Protein AF-A0A9D1JMS7-F1 (afdb_monomer_lite)

Structure (mmCIF, N/CA/C/O backbone):
data_AF-A0A9D1JMS7-F1
#
_entry.id   AF-A0A9D1JMS7-F1
#
loop_
_atom_site.group_PDB
_atom_site.id
_atom_site.type_symbol
_atom_site.label_atom_id
_atom_site.label_alt_id
_atom_site.label_comp_id
_atom_site.label_asym_id
_atom_site.label_entity_id
_atom_site.label_seq_id
_atom_site.pdbx_PDB_ins_code
_atom_site.Cartn_x
_atom_site.Cartn_y
_atom_site.Cartn_z
_atom_site.occupancy
_atom_site.B_iso_or_equiv
_atom_site.auth_seq_id
_atom_site.auth_comp_id
_atom_site.auth_asym_id
_atom_site.auth_atom_id
_atom_site.pdbx_PDB_model_num
ATOM 1 N N . MET A 1 1 ? -0.015 9.616 -3.333 1.00 60.50 1 MET A N 1
ATOM 2 C CA . MET A 1 1 ? 0.061 8.407 -4.185 1.00 60.50 1 MET A CA 1
ATOM 3 C C . MET A 1 1 ? -0.578 8.614 -5.554 1.00 60.50 1 MET A C 1
ATOM 5 O O . MET A 1 1 ? 0.119 8.375 -6.527 1.00 60.50 1 MET A O 1
ATOM 9 N N . THR A 1 2 ? -1.821 9.099 -5.667 1.00 68.38 2 THR A N 1
ATOM 10 C CA . THR A 1 2 ? -2.530 9.249 -6.961 1.00 68.38 2 THR A CA 1
ATOM 11 C C . THR A 1 2 ? -1.749 10.044 -8.014 1.00 68.38 2 THR A C 1
ATOM 13 O O . THR A 1 2 ? -1.492 9.517 -9.090 1.00 68.38 2 THR A O 1
ATOM 16 N N . ASN A 1 3 ? -1.246 11.236 -7.670 1.00 74.31 3 ASN A N 1
ATOM 17 C CA . ASN A 1 3 ? -0.473 12.067 -8.607 1.00 74.31 3 ASN A CA 1
ATOM 18 C C . ASN A 1 3 ? 0.806 11.375 -9.119 1.00 74.31 3 ASN A C 1
ATOM 20 O O . ASN A 1 3 ? 1.175 11.535 -10.276 1.00 74.31 3 ASN A O 1
ATOM 24 N N . ASP A 1 4 ? 1.481 10.582 -8.279 1.00 75.81 4 ASP A N 1
ATOM 25 C CA . ASP A 1 4 ? 2.709 9.888 -8.686 1.00 75.81 4 ASP A CA 1
ATOM 26 C C . ASP A 1 4 ? 2.409 8.699 -9.626 1.00 75.81 4 ASP A C 1
ATOM 28 O O . ASP A 1 4 ? 3.198 8.399 -10.524 1.00 75.81 4 ASP A O 1
ATOM 32 N N . ILE A 1 5 ? 1.264 8.025 -9.446 1.00 75.62 5 ILE A N 1
ATOM 33 C CA . ILE A 1 5 ? 0.804 6.938 -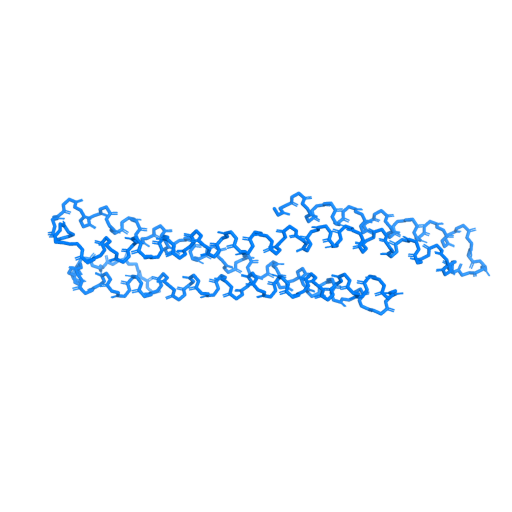10.330 1.00 75.62 5 ILE A CA 1
ATOM 34 C C . ILE A 1 5 ? 0.340 7.503 -11.679 1.00 75.62 5 ILE A C 1
ATOM 36 O O . ILE A 1 5 ? 0.659 6.939 -12.730 1.00 75.62 5 ILE A O 1
ATOM 40 N N . GLU A 1 6 ? -0.363 8.638 -11.670 1.00 80.94 6 GLU A N 1
ATOM 41 C CA . GLU A 1 6 ? -0.727 9.373 -12.886 1.00 80.94 6 GLU A CA 1
ATOM 42 C C . GLU A 1 6 ? 0.520 9.807 -13.668 1.00 80.94 6 GLU A C 1
ATOM 44 O O . GLU A 1 6 ? 0.583 9.606 -14.884 1.00 80.94 6 GLU A O 1
ATOM 49 N N . ASP A 1 7 ? 1.550 10.304 -12.976 1.00 84.81 7 ASP A N 1
ATOM 50 C CA . ASP A 1 7 ? 2.840 10.661 -13.573 1.00 84.81 7 ASP A CA 1
ATOM 51 C C . ASP A 1 7 ? 3.520 9.452 -14.241 1.00 84.81 7 ASP A C 1
ATOM 53 O O . ASP A 1 7 ? 3.981 9.555 -15.383 1.00 84.81 7 ASP A O 1
ATOM 57 N N . ILE A 1 8 ? 3.572 8.289 -13.575 1.00 85.81 8 ILE A N 1
ATOM 58 C CA . ILE A 1 8 ? 4.132 7.060 -14.167 1.00 85.81 8 ILE A CA 1
ATOM 59 C C . ILE A 1 8 ? 3.342 6.655 -15.411 1.00 85.81 8 ILE A C 1
ATOM 61 O O . ILE A 1 8 ? 3.939 6.379 -16.453 1.00 85.81 8 ILE A O 1
ATOM 65 N N . THR A 1 9 ? 2.013 6.639 -15.310 1.00 84.62 9 THR A N 1
ATOM 66 C CA . THR A 1 9 ? 1.119 6.214 -16.394 1.00 84.62 9 THR A CA 1
ATOM 67 C C . THR A 1 9 ? 1.285 7.113 -17.613 1.00 84.62 9 THR A C 1
ATOM 69 O O . THR A 1 9 ? 1.440 6.626 -18.734 1.00 84.62 9 THR A O 1
ATOM 72 N N . LYS A 1 10 ? 1.343 8.430 -17.396 1.00 89.19 10 LYS A N 1
ATOM 73 C CA . LYS A 1 10 ? 1.588 9.415 -18.448 1.00 89.19 10 LYS A CA 1
ATOM 74 C C . LYS A 1 10 ? 2.946 9.203 -19.115 1.00 89.19 10 LYS A C 1
ATOM 76 O O . LYS A 1 10 ? 3.018 9.138 -20.339 1.00 89.19 10 LYS A O 1
ATOM 81 N N . VAL A 1 11 ? 4.012 9.043 -18.328 1.00 89.19 11 VAL A N 1
ATOM 82 C CA . VAL A 1 11 ? 5.366 8.823 -18.863 1.00 89.19 11 VAL A CA 1
ATOM 83 C C . VAL A 1 11 ? 5.448 7.514 -19.653 1.00 89.19 11 VAL A C 1
ATOM 85 O O . VAL A 1 11 ? 6.053 7.490 -20.725 1.00 89.19 11 VAL A O 1
ATOM 88 N N . ALA A 1 12 ? 4.816 6.441 -19.175 1.00 86.56 12 ALA A N 1
ATOM 89 C CA . ALA A 1 12 ? 4.762 5.160 -19.876 1.00 86.56 12 ALA A CA 1
ATOM 90 C C . ALA A 1 12 ? 3.963 5.250 -21.188 1.00 86.56 12 ALA A C 1
ATOM 92 O O . ALA A 1 12 ? 4.395 4.720 -22.218 1.00 86.56 12 ALA A O 1
ATOM 93 N N . TYR A 1 13 ? 2.835 5.963 -21.181 1.00 88.62 13 TYR A N 1
ATOM 94 C CA . TYR A 1 13 ? 2.030 6.211 -22.375 1.00 88.62 13 TYR A CA 1
ATOM 95 C C . TYR A 1 13 ? 2.808 7.012 -23.428 1.00 88.62 13 TYR A C 1
ATOM 97 O O . TYR A 1 13 ? 2.885 6.604 -24.590 1.00 88.62 13 TYR A O 1
ATOM 105 N N . ASP A 1 14 ? 3.452 8.107 -23.018 1.00 90.94 14 ASP A N 1
ATOM 106 C CA . ASP A 1 14 ? 4.250 8.951 -23.909 1.00 90.94 14 ASP A CA 1
ATOM 107 C C . ASP A 1 14 ? 5.442 8.184 -24.497 1.00 90.94 14 ASP A C 1
ATOM 109 O O . ASP A 1 14 ? 5.693 8.261 -25.703 1.00 90.94 14 ASP A O 1
ATOM 113 N N . ALA A 1 15 ? 6.140 7.390 -23.678 1.00 88.12 15 ALA A N 1
ATOM 114 C CA . ALA A 1 15 ? 7.223 6.516 -24.122 1.00 88.12 15 ALA A CA 1
ATOM 115 C C . ALA A 1 15 ? 6.740 5.490 -25.160 1.00 88.12 15 ALA A C 1
ATOM 117 O O . ALA A 1 15 ? 7.357 5.331 -26.216 1.00 88.12 15 ALA A O 1
ATOM 118 N N . THR A 1 16 ? 5.600 4.842 -24.905 1.00 86.81 16 THR A N 1
ATOM 119 C CA . THR A 1 16 ? 4.999 3.854 -25.815 1.00 86.81 16 THR A CA 1
ATOM 120 C C . THR A 1 16 ? 4.629 4.488 -27.153 1.00 86.81 16 THR A C 1
ATOM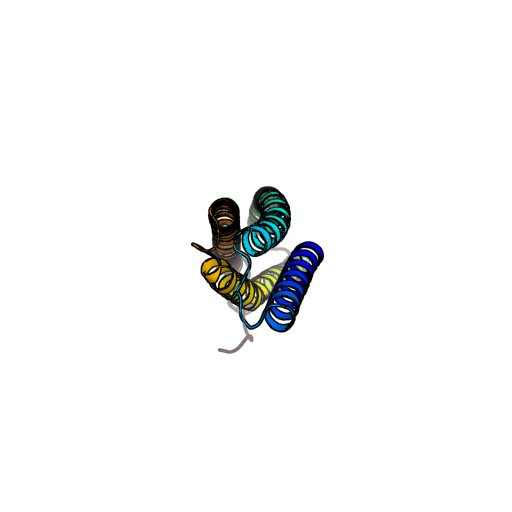 122 O O . THR A 1 16 ? 4.977 3.968 -28.217 1.00 86.81 16 THR A O 1
ATOM 125 N N . LYS A 1 17 ? 3.980 5.656 -27.119 1.00 89.94 17 LYS A N 1
ATOM 126 C CA . LYS A 1 17 ? 3.611 6.416 -28.316 1.00 89.94 17 LYS A CA 1
ATOM 127 C C . LYS A 1 17 ? 4.842 6.813 -29.133 1.00 89.94 17 LYS A C 1
ATOM 129 O O . LYS A 1 17 ? 4.836 6.676 -30.356 1.00 89.94 17 LYS A O 1
ATOM 134 N N . GLN A 1 18 ? 5.906 7.260 -28.470 1.00 87.38 18 GLN A N 1
ATOM 135 C CA . GLN A 1 18 ? 7.165 7.633 -29.115 1.00 87.38 18 GLN A CA 1
ATOM 136 C C . GLN A 1 18 ? 7.847 6.438 -29.800 1.00 87.38 18 GLN A C 1
ATOM 138 O O . GLN A 1 18 ? 8.260 6.558 -30.951 1.00 87.38 18 GLN A O 1
ATOM 143 N N . ILE A 1 19 ? 7.894 5.273 -29.145 1.00 85.81 19 ILE A N 1
ATOM 144 C CA . ILE A 1 19 ? 8.438 4.031 -29.725 1.00 85.81 19 ILE A CA 1
ATOM 145 C C . ILE A 1 19 ? 7.653 3.617 -30.980 1.00 85.81 19 ILE A C 1
ATOM 147 O O . ILE A 1 19 ? 8.240 3.262 -32.004 1.00 85.81 19 ILE A O 1
ATOM 151 N N . GLN A 1 20 ? 6.321 3.696 -30.936 1.00 85.38 20 GLN A N 1
ATOM 152 C CA . GLN A 1 20 ? 5.472 3.376 -32.088 1.00 85.38 20 GLN A CA 1
ATOM 153 C C . GLN A 1 20 ? 5.675 4.349 -33.259 1.00 85.38 20 GLN A C 1
ATOM 155 O O . GLN A 1 20 ? 5.672 3.928 -34.418 1.00 85.38 20 GLN A O 1
ATOM 160 N N . MET A 1 21 ? 5.844 5.643 -32.976 1.00 84.31 21 MET A N 1
ATOM 161 C CA . MET A 1 21 ? 6.125 6.656 -33.998 1.00 84.31 21 MET A CA 1
ATOM 162 C C . MET A 1 21 ? 7.483 6.426 -34.664 1.00 84.31 21 MET A C 1
ATOM 164 O O . MET A 1 21 ? 7.563 6.466 -35.892 1.00 84.31 21 MET A O 1
ATOM 168 N N . GLU A 1 22 ? 8.526 6.129 -33.883 1.00 82.12 22 GLU A N 1
ATOM 169 C CA . GLU A 1 22 ? 9.860 5.843 -34.421 1.00 82.12 22 GLU A CA 1
ATOM 170 C C . GLU A 1 22 ? 9.845 4.610 -35.334 1.00 82.12 22 GLU A C 1
ATOM 172 O O . GLU A 1 22 ? 10.420 4.640 -36.422 1.00 82.12 22 GLU A O 1
ATOM 177 N N . TYR A 1 23 ? 9.116 3.558 -34.947 1.00 77.25 23 TYR A N 1
ATOM 178 C CA . TYR A 1 23 ? 8.953 2.358 -35.768 1.00 77.25 23 TYR A CA 1
ATOM 179 C C . TYR A 1 23 ? 8.277 2.644 -37.112 1.00 77.25 23 TYR A C 1
ATOM 181 O O . TYR A 1 23 ? 8.767 2.216 -38.157 1.00 77.25 23 TYR A O 1
ATOM 189 N N . LYS A 1 24 ? 7.182 3.417 -37.115 1.00 73.62 24 LYS A N 1
ATOM 190 C CA . LYS A 1 24 ? 6.490 3.809 -38.356 1.00 73.62 24 LYS A CA 1
ATOM 191 C C . LYS A 1 24 ? 7.389 4.631 -39.286 1.00 73.62 24 LYS A C 1
ATOM 193 O O . LYS A 1 24 ? 7.295 4.472 -40.499 1.00 73.62 24 LYS A O 1
ATOM 198 N N . GLY A 1 25 ? 8.269 5.468 -38.734 1.00 69.19 25 GLY A N 1
ATOM 199 C CA . GLY A 1 25 ? 9.246 6.247 -39.503 1.00 69.19 25 GLY A CA 1
ATOM 200 C C . GLY A 1 25 ? 10.432 5.435 -40.041 1.00 69.19 25 GLY A C 1
ATOM 201 O O . GLY A 1 25 ? 11.080 5.871 -40.987 1.00 69.19 25 GLY A O 1
ATOM 202 N N . ASN A 1 26 ? 10.705 4.252 -39.476 1.00 67.19 26 ASN A N 1
ATOM 203 C CA . ASN A 1 26 ? 11.871 3.413 -39.779 1.00 67.19 26 ASN A CA 1
ATOM 204 C C . ASN A 1 26 ? 11.494 1.953 -40.097 1.00 67.19 26 ASN A C 1
ATOM 206 O O . ASN A 1 26 ? 12.233 1.029 -39.756 1.00 67.19 26 ASN A O 1
ATOM 210 N N . TYR A 1 27 ? 10.369 1.734 -40.784 1.00 60.25 27 TYR A N 1
ATOM 211 C CA . TYR A 1 27 ? 9.762 0.408 -40.997 1.00 60.25 27 TYR A CA 1
ATOM 212 C C . TYR A 1 27 ? 10.735 -0.664 -41.538 1.00 60.25 27 TYR A C 1
ATOM 214 O O . TYR A 1 27 ? 10.626 -1.837 -41.194 1.00 60.25 27 TYR A O 1
ATOM 222 N N . TYR A 1 28 ? 11.737 -0.260 -42.329 1.00 59.94 28 TYR A N 1
ATOM 223 C CA . TYR A 1 28 ? 12.747 -1.149 -42.921 1.00 59.94 28 TYR A CA 1
ATOM 224 C C . TYR A 1 28 ? 13.987 -1.412 -42.042 1.00 59.94 28 TYR A C 1
ATOM 226 O O . TYR A 1 28 ? 14.789 -2.279 -42.378 1.00 59.94 28 TYR A O 1
ATOM 234 N N . LYS A 1 29 ? 14.180 -0.675 -40.938 1.00 67.50 29 LYS A N 1
ATOM 235 C CA . LYS A 1 29 ? 15.363 -0.771 -40.055 1.00 67.50 29 LYS A CA 1
ATOM 236 C C . LYS A 1 29 ? 15.076 -1.404 -38.687 1.00 67.50 29 LYS A C 1
ATOM 238 O O . LYS A 1 29 ? 16.018 -1.683 -37.951 1.00 67.50 29 LYS A O 1
ATOM 243 N N . GLY A 1 30 ? 13.807 -1.659 -38.360 1.00 69.94 30 GLY A N 1
ATOM 244 C CA . GLY A 1 30 ? 13.405 -2.127 -37.032 1.00 69.94 30 GLY A CA 1
ATOM 245 C C . GLY A 1 30 ? 13.521 -1.032 -35.966 1.00 69.94 30 GLY A C 1
ATOM 246 O O . GLY A 1 30 ? 13.710 0.144 -36.276 1.00 69.94 30 GLY A O 1
ATOM 247 N N . TYR A 1 31 ? 13.373 -1.410 -34.696 1.00 75.81 31 TYR A N 1
ATOM 248 C CA . TYR A 1 31 ? 13.483 -0.465 -33.585 1.00 75.81 31 TYR A CA 1
ATOM 249 C C . TYR A 1 31 ? 14.938 -0.089 -33.297 1.00 75.81 31 TYR A C 1
ATOM 251 O O . TYR A 1 31 ? 15.807 -0.959 -33.268 1.00 75.81 31 TYR A O 1
ATOM 259 N N . ASN A 1 32 ? 15.188 1.187 -32.994 1.00 85.06 32 ASN A N 1
ATOM 260 C CA . ASN A 1 32 ? 16.491 1.657 -32.542 1.00 85.06 32 ASN A CA 1
ATOM 261 C C . ASN A 1 32 ? 16.726 1.254 -31.070 1.00 85.06 32 ASN A C 1
ATOM 263 O O . ASN A 1 32 ? 16.066 1.789 -30.172 1.00 85.06 32 ASN A O 1
ATOM 267 N N . PRO A 1 33 ? 17.689 0.360 -30.770 1.00 84.06 33 PRO A N 1
ATOM 268 C CA . PRO A 1 33 ? 17.914 -0.101 -29.401 1.00 84.06 33 PRO A CA 1
ATOM 269 C C . PRO A 1 33 ? 18.370 1.016 -28.454 1.00 84.06 33 PRO A C 1
ATOM 271 O O . PRO A 1 33 ? 18.116 0.945 -27.253 1.00 84.06 33 PRO A O 1
ATOM 274 N N . VAL A 1 34 ? 19.048 2.047 -28.974 1.00 88.00 34 VAL A N 1
ATOM 275 C CA . VAL A 1 34 ? 19.478 3.205 -28.176 1.00 88.00 34 VAL A CA 1
ATOM 276 C C . VAL A 1 34 ? 18.261 4.007 -27.732 1.00 88.00 34 VAL A C 1
ATOM 278 O O . VAL A 1 34 ? 18.133 4.303 -26.546 1.00 88.00 34 VAL A O 1
ATOM 281 N N . PHE A 1 35 ? 17.325 4.266 -28.646 1.00 88.00 35 PHE A N 1
ATOM 282 C CA . PHE A 1 35 ? 16.099 4.994 -28.333 1.00 88.00 35 PHE A CA 1
ATOM 283 C C .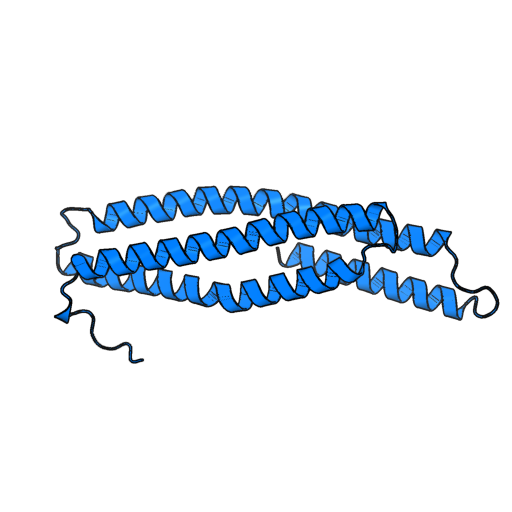 PHE A 1 35 ? 15.212 4.234 -27.342 1.00 88.00 35 PHE A C 1
ATOM 285 O O . PHE A 1 35 ? 14.760 4.812 -26.355 1.00 88.00 35 PHE A O 1
ATOM 292 N N . ILE A 1 36 ? 15.019 2.921 -27.532 1.00 86.44 36 ILE A N 1
ATOM 293 C CA . ILE A 1 36 ? 14.267 2.091 -26.573 1.00 86.44 36 ILE A CA 1
ATOM 294 C C . ILE A 1 36 ? 14.878 2.196 -25.170 1.00 86.44 36 ILE A C 1
ATOM 296 O O . ILE A 1 36 ? 14.149 2.373 -24.193 1.00 86.44 36 ILE A O 1
ATOM 300 N N . ARG A 1 37 ? 16.212 2.139 -25.052 1.00 90.06 37 ARG A N 1
ATOM 301 C CA . ARG A 1 37 ? 16.897 2.296 -23.759 1.00 90.06 37 ARG A CA 1
ATOM 302 C C . ARG A 1 37 ? 16.658 3.669 -23.138 1.00 90.06 37 ARG A C 1
ATOM 304 O O . ARG A 1 37 ? 16.489 3.756 -21.926 1.00 90.06 37 ARG A O 1
ATOM 311 N N . GLU A 1 38 ? 16.643 4.738 -23.929 1.00 92.19 38 GLU A N 1
ATOM 312 C CA . GLU A 1 38 ? 16.337 6.082 -23.426 1.00 92.19 38 GLU A CA 1
ATOM 313 C C . GLU A 1 38 ? 14.910 6.178 -22.882 1.00 92.19 38 GLU A C 1
ATOM 315 O O . GLU A 1 38 ? 14.698 6.738 -21.806 1.00 92.19 38 GLU A O 1
ATOM 320 N N . GLN A 1 39 ? 13.936 5.584 -23.574 1.00 92.44 39 GLN A N 1
ATOM 321 C CA . GLN A 1 39 ? 12.552 5.540 -23.099 1.00 92.44 39 GLN A CA 1
ATOM 322 C C . GLN A 1 39 ? 12.412 4.698 -21.825 1.00 92.44 39 GLN A C 1
ATOM 324 O O . GLN A 1 39 ? 11.787 5.142 -20.860 1.00 92.44 39 GLN A O 1
ATOM 329 N N . ALA A 1 40 ? 13.074 3.539 -21.763 1.00 92.56 40 ALA A N 1
ATOM 330 C CA . ALA A 1 40 ? 13.106 2.707 -20.562 1.00 92.56 40 ALA A CA 1
ATOM 331 C C . ALA A 1 40 ? 13.686 3.462 -19.350 1.00 92.56 40 ALA A C 1
ATOM 333 O O . ALA A 1 40 ? 13.130 3.394 -18.254 1.00 92.56 40 ALA A O 1
ATOM 334 N N . LYS A 1 41 ? 14.747 4.258 -19.546 1.00 93.88 41 LYS A N 1
ATOM 335 C CA . LYS A 1 41 ? 15.341 5.098 -18.490 1.00 93.88 41 LYS A CA 1
ATOM 336 C C . LYS A 1 41 ? 14.401 6.194 -17.981 1.00 93.88 41 LYS A C 1
ATOM 338 O O . LYS A 1 41 ? 14.418 6.487 -16.784 1.00 93.88 41 LYS A O 1
ATOM 343 N N . LYS A 1 42 ? 13.571 6.791 -18.845 1.00 93.62 42 LYS A N 1
ATOM 344 C CA . LYS A 1 42 ? 12.554 7.772 -18.415 1.00 93.62 42 LYS A CA 1
ATOM 345 C C . LYS A 1 42 ? 11.531 7.118 -17.489 1.00 93.62 42 LYS A C 1
ATOM 347 O O . LYS A 1 42 ? 11.290 7.629 -16.399 1.00 93.62 42 LYS A O 1
ATOM 352 N N . ILE A 1 43 ? 11.012 5.953 -17.879 1.00 93.69 43 ILE A N 1
ATOM 353 C CA . ILE A 1 43 ? 10.070 5.181 -17.055 1.00 93.69 43 ILE A CA 1
ATOM 354 C C . ILE A 1 43 ? 10.726 4.788 -15.725 1.00 93.69 43 ILE A C 1
ATOM 356 O O . ILE A 1 43 ? 10.142 4.992 -14.662 1.00 93.69 43 ILE A O 1
ATOM 360 N N . ALA A 1 44 ? 11.971 4.300 -15.765 1.00 95.00 44 ALA A N 1
ATOM 361 C CA . ALA A 1 44 ? 12.731 3.934 -14.570 1.00 95.00 44 ALA A CA 1
ATOM 362 C C . ALA A 1 44 ? 12.894 5.112 -13.596 1.00 95.00 44 ALA A C 1
ATOM 364 O O . ALA A 1 44 ? 12.797 4.937 -12.384 1.00 95.00 44 ALA A O 1
ATOM 365 N N . THR A 1 45 ? 13.110 6.321 -14.118 1.00 94.62 45 THR A N 1
ATOM 366 C CA . THR A 1 45 ? 13.245 7.541 -13.309 1.00 94.62 45 THR A CA 1
ATOM 367 C C . THR A 1 45 ? 11.949 7.860 -12.563 1.00 94.62 45 THR A C 1
ATOM 369 O O . THR A 1 45 ? 11.983 8.072 -11.349 1.00 94.62 45 THR A O 1
ATOM 372 N N . SER A 1 46 ? 10.803 7.824 -13.252 1.00 93.06 46 SER A N 1
ATOM 373 C CA . SER A 1 46 ? 9.494 8.033 -12.619 1.00 93.06 46 SER A CA 1
ATOM 374 C C . SER A 1 46 ? 9.169 6.946 -11.591 1.00 93.06 46 SER A C 1
ATOM 376 O O . SER A 1 46 ? 8.748 7.264 -10.480 1.00 93.06 46 SER A O 1
ATOM 378 N N . LEU A 1 47 ? 9.442 5.675 -11.911 1.00 94.81 47 LEU A N 1
ATOM 379 C CA . LEU A 1 47 ? 9.254 4.558 -10.979 1.00 94.81 47 LEU A CA 1
ATOM 380 C C . LEU A 1 47 ? 10.119 4.696 -9.724 1.00 94.81 47 LEU A C 1
ATOM 382 O O . LEU A 1 47 ? 9.633 4.444 -8.625 1.00 94.81 47 LEU A O 1
ATOM 386 N N . ASN A 1 48 ? 11.377 5.122 -9.850 1.00 94.88 48 ASN A N 1
ATOM 387 C CA . ASN A 1 48 ? 12.258 5.332 -8.699 1.00 94.88 48 ASN A CA 1
ATOM 388 C C . ASN A 1 48 ? 11.775 6.475 -7.798 1.00 94.88 48 ASN A C 1
ATOM 390 O O . ASN A 1 48 ? 11.821 6.347 -6.571 1.00 94.88 48 ASN A O 1
ATOM 394 N N . LYS A 1 49 ? 11.285 7.574 -8.388 1.00 93.75 49 LYS A N 1
ATOM 395 C CA . LYS A 1 49 ? 10.687 8.682 -7.631 1.00 93.75 49 LYS A CA 1
ATOM 396 C C . LYS A 1 49 ? 9.481 8.191 -6.830 1.00 93.75 49 LYS A C 1
ATOM 398 O O . LYS A 1 49 ? 9.449 8.362 -5.614 1.00 93.75 49 LYS A O 1
ATOM 403 N N . PHE A 1 50 ? 8.548 7.508 -7.492 1.00 93.56 50 PHE A N 1
ATOM 404 C CA . PHE A 1 50 ? 7.388 6.909 -6.833 1.00 93.56 50 PHE A CA 1
ATOM 405 C C . PHE A 1 50 ? 7.790 5.925 -5.731 1.00 93.56 50 PHE A C 1
ATOM 407 O O . PHE A 1 50 ? 7.305 6.032 -4.613 1.00 93.56 50 PHE A O 1
ATOM 414 N N . SER A 1 51 ? 8.728 5.018 -6.012 1.00 94.50 51 SER A N 1
ATOM 415 C CA . SER A 1 51 ? 9.217 4.021 -5.049 1.00 94.50 51 SER A CA 1
ATOM 416 C C . SER A 1 51 ? 9.786 4.672 -3.789 1.00 94.50 51 SER A C 1
ATOM 418 O O . SER A 1 51 ? 9.546 4.207 -2.678 1.00 94.50 51 SER A O 1
ATOM 420 N N . THR A 1 52 ? 10.524 5.773 -3.953 1.00 94.38 52 THR A N 1
ATOM 421 C CA . THR A 1 52 ? 11.096 6.534 -2.835 1.00 94.38 52 THR A CA 1
ATOM 422 C C . THR A 1 52 ? 10.001 7.173 -1.983 1.00 94.38 52 THR A C 1
ATOM 424 O O . THR A 1 52 ? 10.056 7.095 -0.755 1.00 94.38 52 THR A O 1
ATOM 427 N N . ASN A 1 53 ? 8.987 7.760 -2.624 1.00 92.62 53 ASN A N 1
ATOM 428 C CA . ASN A 1 53 ? 7.833 8.325 -1.929 1.00 92.62 53 ASN A CA 1
ATOM 429 C C . ASN A 1 53 ? 7.036 7.239 -1.197 1.00 92.62 53 ASN A C 1
ATOM 431 O O . ASN A 1 53 ? 6.717 7.405 -0.025 1.00 92.62 53 ASN A O 1
ATOM 435 N N . LEU A 1 54 ? 6.767 6.111 -1.858 1.00 94.19 54 LEU A N 1
ATOM 436 C CA . LEU A 1 54 ? 6.023 4.992 -1.287 1.00 94.19 54 LEU A CA 1
ATOM 437 C C . LEU A 1 54 ? 6.716 4.434 -0.043 1.00 94.19 54 LEU A C 1
ATOM 439 O O . LEU A 1 54 ? 6.072 4.269 0.985 1.00 94.19 54 LEU A O 1
ATOM 443 N N . LYS A 1 55 ? 8.038 4.236 -0.096 1.00 95.44 55 LYS A N 1
ATOM 444 C CA . LYS A 1 55 ? 8.828 3.839 1.077 1.00 95.44 55 LYS A CA 1
ATOM 445 C C . LYS A 1 55 ? 8.615 4.787 2.258 1.00 95.44 55 LYS A C 1
ATOM 447 O O . LYS A 1 55 ? 8.419 4.340 3.385 1.00 95.44 55 LYS A O 1
ATOM 452 N N . LYS A 1 56 ? 8.685 6.097 2.003 1.00 94.38 56 LYS A N 1
ATOM 453 C CA . LYS A 1 56 ? 8.487 7.119 3.034 1.00 94.38 56 LYS A CA 1
ATOM 454 C C . LYS A 1 56 ? 7.074 7.035 3.619 1.00 94.38 56 LYS A C 1
ATOM 456 O O . LYS A 1 56 ? 6.934 6.987 4.835 1.00 94.38 56 LYS A O 1
ATOM 461 N N . TYR A 1 57 ? 6.056 6.954 2.764 1.00 92.06 57 TYR A N 1
ATOM 462 C CA . TYR A 1 57 ? 4.665 6.854 3.201 1.00 92.06 57 TYR A CA 1
ATOM 463 C C . TYR A 1 57 ? 4.384 5.584 3.998 1.00 92.06 57 TYR A C 1
ATOM 465 O O . TYR A 1 57 ? 3.681 5.658 4.998 1.00 92.06 57 TYR A O 1
ATOM 473 N N . ASN A 1 58 ? 4.953 4.440 3.611 1.00 94.12 58 ASN A N 1
ATOM 474 C CA . ASN A 1 58 ? 4.811 3.201 4.376 1.00 94.12 58 ASN A CA 1
ATOM 475 C C . ASN A 1 58 ? 5.308 3.385 5.812 1.00 94.12 58 ASN A C 1
ATOM 477 O O . ASN A 1 58 ? 4.600 3.039 6.750 1.00 94.12 58 ASN A O 1
ATOM 481 N N . HIS A 1 59 ? 6.491 3.979 5.989 1.00 93.62 59 HIS A N 1
ATOM 482 C CA . HIS A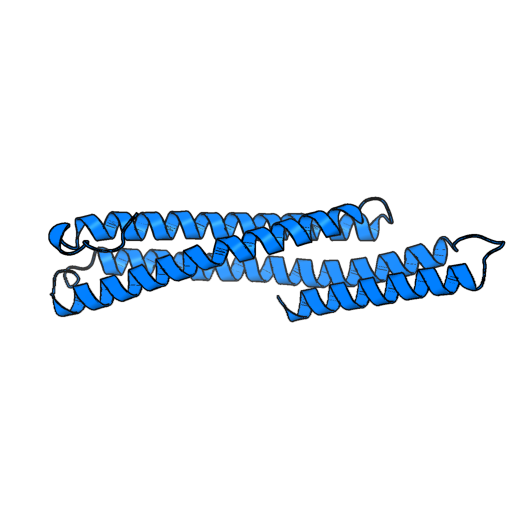 1 59 ? 7.043 4.231 7.318 1.00 93.62 59 HIS A CA 1
ATOM 483 C C . HIS A 1 59 ? 6.165 5.187 8.136 1.00 93.62 59 HIS A C 1
ATOM 485 O O . HIS A 1 59 ? 5.822 4.890 9.275 1.00 93.62 59 HIS A O 1
ATOM 491 N N . GLU A 1 60 ? 5.774 6.322 7.552 1.00 94.56 60 GLU A N 1
ATOM 492 C CA . GLU A 1 60 ? 4.941 7.321 8.234 1.00 94.56 60 GLU A CA 1
ATOM 493 C C . GLU A 1 60 ? 3.575 6.743 8.634 1.00 94.56 60 GLU A C 1
ATOM 495 O O . GLU A 1 60 ? 3.111 6.961 9.752 1.00 94.56 60 GLU A O 1
ATOM 500 N N . ASN A 1 61 ? 2.949 5.963 7.752 1.00 92.94 61 ASN A N 1
ATOM 501 C CA . ASN A 1 61 ? 1.649 5.355 8.019 1.00 92.94 61 ASN A CA 1
ATOM 502 C C . ASN A 1 61 ? 1.722 4.270 9.097 1.00 92.94 61 ASN A C 1
ATOM 504 O O . ASN A 1 61 ? 0.810 4.191 9.917 1.00 92.94 61 ASN A O 1
ATOM 508 N N . ILE A 1 62 ? 2.796 3.472 9.134 1.00 94.00 62 ILE A N 1
ATOM 509 C CA . ILE A 1 62 ? 3.021 2.486 10.201 1.00 94.00 62 ILE A CA 1
ATOM 510 C C . ILE A 1 62 ? 3.109 3.186 11.560 1.00 94.00 62 ILE A C 1
ATOM 512 O O . ILE A 1 62 ? 2.432 2.783 12.504 1.00 94.00 62 ILE A O 1
ATOM 516 N N . ASP A 1 63 ? 3.889 4.263 11.660 1.00 94.25 63 ASP A N 1
ATOM 517 C CA . ASP A 1 63 ? 4.043 5.009 12.912 1.00 94.25 63 ASP A CA 1
ATOM 518 C C . ASP A 1 63 ? 2.715 5.621 13.381 1.00 94.25 63 ASP A C 1
ATOM 520 O O . ASP A 1 63 ? 2.364 5.545 14.564 1.00 94.25 63 ASP A O 1
ATOM 524 N N . ILE A 1 64 ? 1.953 6.200 12.447 1.00 95.69 64 ILE A N 1
ATOM 525 C CA . ILE A 1 64 ? 0.628 6.762 12.724 1.00 95.69 64 ILE A CA 1
ATOM 526 C C . ILE A 1 64 ? -0.331 5.664 13.187 1.00 95.69 64 ILE A C 1
ATOM 528 O O . ILE A 1 64 ? -1.004 5.838 14.205 1.00 95.69 64 ILE A O 1
ATOM 532 N N . TRP A 1 65 ? -0.382 4.530 12.484 1.00 96.62 65 TRP A N 1
ATOM 533 C CA . TRP A 1 65 ? -1.281 3.437 12.836 1.00 96.62 65 TRP A CA 1
ATOM 534 C C . TRP A 1 65 ? -0.951 2.835 14.199 1.00 96.62 65 TRP A C 1
ATOM 536 O O . TRP A 1 65 ? -1.853 2.648 15.006 1.00 96.62 65 TRP A O 1
ATOM 546 N N . ASN A 1 66 ? 0.328 2.622 14.514 1.00 95.94 66 ASN A N 1
ATOM 547 C CA . ASN A 1 66 ? 0.746 2.120 15.827 1.00 95.94 66 ASN A CA 1
ATOM 548 C C . ASN A 1 66 ? 0.240 3.012 16.970 1.00 95.94 66 ASN A C 1
ATOM 550 O O . ASN A 1 66 ? -0.130 2.523 18.040 1.00 95.94 66 ASN A O 1
ATOM 554 N N . LYS A 1 67 ? 0.208 4.333 16.752 1.00 96.75 67 LYS A N 1
ATOM 555 C CA . LYS A 1 67 ? -0.367 5.271 17.716 1.00 96.75 67 LYS A CA 1
ATOM 556 C C . LYS A 1 67 ? -1.888 5.131 17.800 1.00 96.75 67 LYS A C 1
ATOM 558 O O . LYS A 1 67 ? -2.407 5.033 18.907 1.00 96.75 67 LYS A O 1
ATOM 563 N N . ILE A 1 68 ? -2.578 5.087 16.658 1.00 95.56 68 ILE A N 1
ATOM 564 C CA . ILE A 1 68 ? -4.036 4.892 16.598 1.00 95.56 68 ILE A CA 1
ATOM 565 C C . ILE A 1 68 ? -4.434 3.599 17.313 1.00 95.56 68 ILE A C 1
ATOM 567 O O . ILE A 1 68 ? -5.319 3.628 18.163 1.00 95.56 68 ILE A O 1
ATOM 571 N N . GLU A 1 69 ? -3.762 2.486 17.024 1.00 95.50 69 GLU A N 1
ATOM 572 C CA . GLU A 1 69 ? -4.010 1.188 17.650 1.00 95.50 69 GLU A CA 1
ATOM 573 C C . GLU A 1 69 ? -3.843 1.272 19.170 1.00 95.50 69 GLU A C 1
ATOM 575 O O . GLU A 1 69 ? -4.740 0.885 19.922 1.00 95.50 69 GLU A O 1
ATOM 580 N N . LYS A 1 70 ? -2.713 1.814 19.636 1.00 95.62 70 LYS A N 1
ATOM 581 C CA . LYS A 1 70 ? -2.428 1.954 21.067 1.00 95.62 70 LYS A CA 1
ATOM 582 C C . LYS A 1 70 ? -3.477 2.807 21.777 1.00 95.62 70 LYS A C 1
ATOM 584 O O . LYS A 1 70 ? -3.972 2.409 22.832 1.00 95.62 70 LYS A O 1
ATOM 589 N N . ASP A 1 71 ? -3.796 3.969 21.218 1.00 94.62 71 ASP A N 1
ATOM 590 C CA . ASP A 1 71 ? -4.761 4.894 21.808 1.00 94.62 71 ASP A CA 1
ATOM 591 C C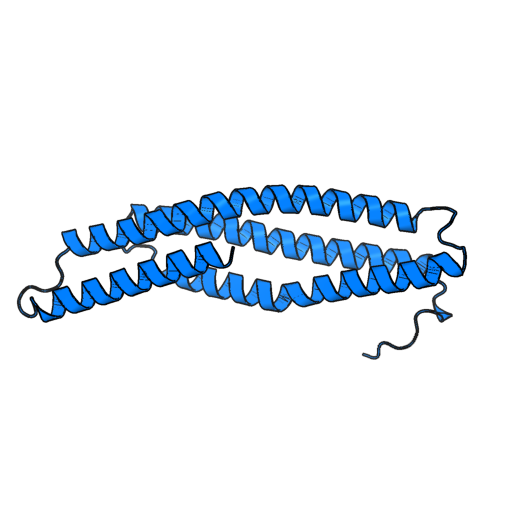 . ASP A 1 71 ? -6.167 4.265 21.809 1.00 94.62 71 ASP A C 1
ATOM 593 O O . ASP A 1 71 ? -6.880 4.362 22.806 1.00 94.62 71 ASP A O 1
ATOM 597 N N . SER A 1 72 ? -6.525 3.513 20.761 1.00 93.94 72 SER A N 1
ATOM 598 C CA . SER A 1 72 ? -7.794 2.773 20.670 1.00 93.94 72 SER A CA 1
ATOM 599 C C . SER A 1 72 ? -7.904 1.671 21.726 1.00 93.94 72 SER A C 1
ATOM 601 O O . SER A 1 72 ? -8.936 1.545 22.383 1.00 93.94 72 SER A O 1
ATOM 603 N N . PHE A 1 73 ? -6.835 0.905 21.970 1.00 92.94 73 PHE A N 1
ATOM 604 C CA . PHE A 1 73 ? -6.815 -0.051 23.081 1.00 92.94 73 PHE A CA 1
ATOM 605 C C . PHE A 1 73 ? -6.931 0.645 24.439 1.00 92.94 73 PHE A C 1
ATOM 607 O O . PHE A 1 73 ? -7.655 0.160 25.307 1.00 92.94 73 PHE A O 1
ATOM 614 N N . GLY A 1 74 ? -6.273 1.795 24.611 1.00 90.94 74 GLY A N 1
ATOM 615 C CA . GLY A 1 74 ? -6.393 2.608 25.820 1.00 90.94 74 GLY A CA 1
ATOM 616 C C . GLY A 1 74 ? -7.815 3.121 26.057 1.00 90.94 74 GLY A C 1
ATOM 617 O O . GLY A 1 74 ? -8.259 3.166 27.204 1.00 90.94 74 GLY A O 1
ATOM 618 N N . LEU A 1 75 ? -8.551 3.454 24.990 1.00 88.75 75 LEU A N 1
ATOM 619 C CA . LEU A 1 75 ? -9.974 3.788 25.074 1.00 88.75 75 LEU A CA 1
ATOM 620 C C . LEU A 1 75 ? -10.798 2.591 25.552 1.00 88.75 75 LEU A C 1
ATOM 622 O O . LEU A 1 75 ? -11.619 2.750 26.446 1.00 88.75 75 LEU A O 1
ATOM 626 N N . LEU A 1 76 ? -10.555 1.387 25.031 1.00 88.00 76 LEU A N 1
ATOM 627 C CA . LEU A 1 76 ? -11.277 0.185 25.466 1.00 88.00 76 LEU A CA 1
ATOM 628 C C . LEU A 1 76 ? -11.005 -0.174 26.936 1.00 88.00 76 LEU A C 1
ATOM 630 O O . LEU A 1 76 ? -11.903 -0.613 27.645 1.00 88.00 76 LEU A O 1
ATOM 634 N N . GLU A 1 77 ? -9.780 0.023 27.415 1.00 85.94 77 GLU A N 1
ATOM 635 C CA . GLU A 1 77 ? -9.369 -0.349 28.778 1.00 85.94 77 GLU A CA 1
ATOM 636 C C . GLU A 1 77 ? -9.708 0.702 29.846 1.00 85.94 77 GLU A C 1
ATOM 638 O O . GLU A 1 77 ? -9.461 0.494 31.038 1.00 85.94 77 GLU A O 1
ATOM 643 N N . ASN A 1 78 ? -10.256 1.849 29.449 1.00 85.88 78 ASN A N 1
ATOM 644 C CA . ASN A 1 78 ? -10.526 2.938 30.372 1.00 85.88 78 ASN A CA 1
ATOM 645 C C . ASN A 1 78 ? -11.743 2.643 31.269 1.00 85.88 78 ASN A C 1
ATOM 647 O O . ASN A 1 78 ? -12.792 2.182 30.831 1.00 85.88 78 ASN A O 1
ATOM 651 N N . LYS A 1 79 ? -11.648 3.013 32.551 1.00 81.00 79 LYS A N 1
ATOM 652 C CA . LYS A 1 79 ? -12.745 2.917 33.529 1.00 81.00 79 LYS A CA 1
ATOM 653 C C . LYS A 1 79 ? -14.003 3.710 33.145 1.00 81.00 79 LYS A C 1
ATOM 655 O O . LYS A 1 79 ? -15.070 3.438 33.684 1.00 81.00 79 LYS A O 1
ATOM 660 N N . PHE A 1 80 ? -13.879 4.708 32.268 1.00 81.75 80 PHE A N 1
ATOM 661 C CA . PHE A 1 80 ? -15.007 5.525 31.804 1.00 81.75 80 PHE A CA 1
ATOM 662 C C . PHE A 1 80 ? -15.783 4.891 30.642 1.00 81.75 80 PHE A C 1
ATOM 664 O O . PHE A 1 80 ? -16.871 5.356 30.318 1.00 81.75 80 PHE A O 1
ATOM 671 N N . THR A 1 81 ? -15.264 3.819 30.044 1.00 77.00 81 THR A N 1
ATOM 672 C CA . THR A 1 81 ? -15.853 3.160 28.868 1.00 77.00 81 THR A CA 1
ATOM 673 C C . THR A 1 81 ? -17.201 2.507 29.159 1.00 77.00 81 THR A C 1
ATOM 675 O O . THR A 1 81 ? -18.023 2.371 28.266 1.00 77.00 81 THR A O 1
ATOM 678 N N . LEU A 1 82 ? -17.463 2.159 30.422 1.00 72.94 82 LEU A N 1
ATOM 679 C CA . LEU A 1 82 ? -18.732 1.579 30.876 1.00 72.94 82 LEU A CA 1
ATOM 680 C C . LEU A 1 82 ? -19.837 2.622 31.131 1.00 72.94 82 LEU A C 1
ATOM 682 O O . LEU A 1 82 ? -20.920 2.258 31.580 1.00 72.94 82 LEU A O 1
ATOM 686 N N . GLN A 1 83 ? -19.572 3.914 30.914 1.00 81.00 83 GLN A N 1
ATOM 687 C CA . GLN A 1 83 ? -20.618 4.938 30.970 1.00 81.00 83 GLN A CA 1
ATOM 688 C C . GLN A 1 83 ? -21.459 4.858 29.692 1.00 81.00 83 GLN A C 1
ATOM 690 O O . GLN A 1 83 ? -20.887 4.890 28.606 1.00 81.00 83 GLN A O 1
ATOM 695 N N . GLU A 1 84 ? -22.789 4.797 29.814 1.00 73.81 84 GLU A N 1
ATOM 696 C CA . GLU A 1 84 ? -23.716 4.629 28.674 1.00 73.81 84 GLU A CA 1
ATOM 697 C C . GLU A 1 84 ? -23.449 5.627 27.531 1.00 73.81 84 GLU A C 1
ATOM 699 O O . GLU A 1 84 ? -23.367 5.233 26.372 1.00 73.81 84 GLU A O 1
ATOM 704 N N . GLU A 1 85 ? -23.205 6.906 27.844 1.00 77.56 85 GLU A N 1
ATOM 705 C CA . GLU A 1 85 ? -22.896 7.944 26.842 1.00 77.56 85 GLU A CA 1
ATOM 706 C C . GLU A 1 85 ? -21.594 7.667 26.061 1.00 77.56 85 GLU A C 1
ATOM 708 O O . GLU A 1 85 ? -21.466 8.018 24.887 1.00 77.56 85 GLU A O 1
ATOM 713 N N . ASN A 1 86 ? -20.619 7.002 26.686 1.00 82.81 86 ASN A N 1
ATOM 714 C CA . ASN A 1 86 ? -19.356 6.648 26.039 1.00 82.81 86 ASN A CA 1
ATOM 715 C C . ASN A 1 86 ? -19.463 5.351 25.227 1.00 82.81 86 ASN A C 1
ATOM 717 O O . ASN A 1 86 ? -18.697 5.182 24.280 1.00 82.81 86 ASN A O 1
ATOM 721 N N . GLN A 1 87 ? -20.392 4.452 25.569 1.00 81.94 87 GLN A N 1
ATOM 722 C CA . GLN A 1 87 ? -20.573 3.182 24.861 1.00 81.94 87 GLN A CA 1
ATOM 723 C C . GLN A 1 87 ? -21.082 3.394 23.434 1.00 81.94 87 GLN A C 1
ATOM 725 O O . GLN A 1 87 ? -20.527 2.808 22.506 1.00 81.94 87 GLN A O 1
ATOM 730 N N . GLU A 1 88 ? -22.057 4.285 23.242 1.00 83.94 88 GLU A N 1
ATOM 731 C CA . GLU A 1 88 ? -22.581 4.599 21.906 1.00 83.94 88 GLU A CA 1
ATOM 732 C C . GLU A 1 88 ? -21.503 5.239 21.017 1.00 83.94 88 GLU A C 1
ATOM 734 O O . GLU A 1 88 ? -21.254 4.797 19.897 1.00 83.94 88 GLU A O 1
ATOM 739 N N . ASN A 1 89 ? -20.775 6.229 21.546 1.00 87.25 89 ASN A N 1
ATOM 740 C CA . ASN A 1 89 ? -19.675 6.870 20.821 1.00 87.25 89 ASN A CA 1
ATOM 741 C C . ASN A 1 89 ? -18.550 5.881 20.473 1.00 87.25 89 ASN A C 1
ATOM 743 O O . ASN A 1 89 ? -17.954 5.964 19.397 1.00 87.25 89 ASN A O 1
ATOM 747 N N . LEU A 1 90 ? -18.261 4.935 21.371 1.00 87.19 90 LEU A N 1
ATOM 748 C CA . LEU A 1 90 ? -17.285 3.881 21.123 1.00 87.19 90 LEU A CA 1
ATOM 749 C C . LEU A 1 90 ? -17.750 2.934 20.010 1.00 87.19 90 LEU A C 1
ATOM 751 O O . LEU A 1 90 ? -16.934 2.565 19.167 1.00 87.19 90 LEU A O 1
ATOM 755 N N . LYS A 1 91 ? -19.039 2.574 19.972 1.00 87.44 91 LYS A N 1
ATOM 756 C CA . LYS A 1 91 ? -19.615 1.742 18.908 1.00 87.44 91 LYS A CA 1
ATOM 757 C C . LYS A 1 91 ? -19.459 2.413 17.543 1.00 87.44 91 LYS A C 1
ATOM 759 O O . LYS A 1 91 ? -18.848 1.831 16.654 1.00 87.44 91 LYS A O 1
ATOM 764 N N . VAL A 1 92 ? -19.862 3.681 17.426 1.00 90.56 92 VAL A N 1
ATOM 765 C CA . VAL A 1 92 ? -19.707 4.477 16.190 1.00 90.56 92 VAL A CA 1
ATOM 766 C C . VAL A 1 92 ? -18.243 4.561 15.739 1.00 90.56 92 VAL A C 1
ATOM 768 O O . VAL A 1 92 ? -17.938 4.456 14.547 1.00 90.56 92 VAL A O 1
ATOM 771 N N . PHE A 1 93 ? -17.313 4.738 16.681 1.00 92.06 93 PHE A N 1
ATOM 772 C CA . PHE A 1 93 ? -15.882 4.748 16.383 1.00 92.06 93 PHE A CA 1
ATOM 773 C C . PHE A 1 93 ? -15.384 3.395 15.849 1.00 92.06 93 PHE A C 1
ATOM 775 O O . PHE A 1 93 ? -14.654 3.359 14.858 1.00 92.06 93 PHE A O 1
ATOM 782 N N . LEU A 1 94 ? -15.781 2.286 16.478 1.00 92.25 94 LEU A N 1
ATOM 783 C CA . LEU A 1 94 ? -15.395 0.934 16.063 1.00 92.25 94 LEU A CA 1
ATOM 784 C C . LEU A 1 94 ? -15.994 0.553 14.705 1.00 92.25 94 LEU A C 1
ATOM 786 O O . LEU A 1 94 ? -15.289 -0.034 13.885 1.00 92.25 94 LEU A O 1
ATOM 790 N N . ASP A 1 95 ? -17.240 0.945 14.440 1.00 92.06 95 ASP A N 1
ATOM 791 C CA . ASP A 1 95 ? -17.881 0.765 13.136 1.00 92.06 95 ASP A CA 1
ATOM 792 C C . ASP A 1 95 ? -17.119 1.540 12.054 1.00 92.06 95 ASP A C 1
ATOM 794 O O . ASP A 1 95 ? -16.782 0.981 11.013 1.00 92.06 95 ASP A O 1
ATOM 798 N N . SER A 1 96 ? -16.703 2.777 12.345 1.00 94.75 96 SER A N 1
ATOM 799 C CA . SER A 1 96 ? -15.871 3.573 11.430 1.00 94.75 96 SER A CA 1
ATOM 800 C C . SER A 1 96 ? -14.508 2.922 11.144 1.00 94.75 96 SER A C 1
ATOM 802 O O . SER A 1 96 ? -14.004 2.998 10.021 1.00 94.75 96 SER A O 1
ATOM 804 N N . LEU A 1 97 ? -13.890 2.269 12.139 1.00 94.06 97 LEU A N 1
ATOM 805 C CA . LEU A 1 97 ? -12.657 1.498 11.936 1.00 94.06 97 LEU A CA 1
ATOM 806 C C . LEU A 1 97 ? -12.900 0.256 11.072 1.00 94.06 97 LEU A C 1
ATOM 808 O O . LEU A 1 97 ? -12.068 -0.069 10.221 1.00 94.06 97 LEU A O 1
ATOM 812 N N . ASN A 1 98 ? -14.027 -0.429 11.269 1.00 93.94 98 ASN A N 1
ATOM 813 C CA . ASN A 1 98 ? -14.402 -1.569 10.443 1.00 93.94 98 ASN A CA 1
ATOM 814 C C . ASN A 1 98 ? -14.679 -1.142 8.996 1.00 93.94 98 ASN A C 1
ATOM 816 O O . ASN A 1 98 ? -14.195 -1.791 8.074 1.00 93.94 98 ASN A O 1
ATOM 820 N N . ASP A 1 99 ? -15.371 -0.026 8.781 1.00 94.06 99 ASP A N 1
ATOM 821 C CA . ASP A 1 99 ? -15.615 0.528 7.448 1.00 94.06 99 ASP A CA 1
ATOM 822 C C . ASP A 1 99 ? -14.309 0.914 6.751 1.00 94.06 99 ASP A C 1
ATOM 824 O O . ASP A 1 99 ? -14.109 0.582 5.580 1.00 94.06 99 ASP A O 1
ATOM 828 N N . LEU A 1 100 ? -13.380 1.553 7.474 1.00 92.62 100 LEU A N 1
ATOM 829 C CA . LEU A 1 100 ? -12.038 1.846 6.967 1.00 92.62 100 LEU A CA 1
ATOM 830 C C . LEU A 1 100 ? -11.326 0.563 6.519 1.00 92.62 100 LEU A C 1
ATOM 832 O O . LEU A 1 100 ? -10.762 0.531 5.425 1.00 92.62 100 LEU A O 1
ATOM 836 N N . LYS A 1 101 ? -11.398 -0.499 7.331 1.00 93.25 101 LYS A N 1
ATOM 837 C CA . LYS A 1 101 ? -10.855 -1.821 7.001 1.00 93.25 101 LYS A CA 1
ATOM 838 C C . LYS A 1 101 ? -11.448 -2.366 5.699 1.00 93.25 101 LYS A C 1
ATOM 840 O O . LYS A 1 101 ? -10.703 -2.829 4.842 1.00 93.25 101 LYS A O 1
ATOM 845 N N . GLN A 1 102 ? -12.765 -2.262 5.503 1.00 92.88 102 GLN A N 1
ATOM 846 C CA . GLN A 1 102 ? -13.419 -2.732 4.273 1.00 92.88 102 GLN A CA 1
ATOM 847 C C . GLN A 1 102 ? -12.915 -2.005 3.014 1.00 92.88 102 GLN A C 1
ATOM 849 O O . GLN A 1 102 ? -12.851 -2.600 1.938 1.00 92.88 102 GLN A O 1
ATOM 854 N N . GLN A 1 103 ? -12.499 -0.738 3.128 1.00 93.00 103 GLN A N 1
ATOM 855 C CA . GLN A 1 103 ? -11.921 0.003 1.999 1.00 93.00 103 GLN A CA 1
ATOM 856 C C . GLN A 1 103 ? -10.541 -0.521 1.573 1.00 93.00 103 GLN A C 1
ATOM 858 O O . GLN A 1 103 ? -10.069 -0.180 0.487 1.00 93.00 103 GLN A O 1
ATOM 863 N N . PHE A 1 104 ? -9.879 -1.360 2.372 1.00 92.75 104 PHE A N 1
ATOM 864 C CA . PHE A 1 104 ? -8.563 -1.890 2.019 1.00 92.75 104 PHE A CA 1
ATOM 865 C C . PHE A 1 104 ? -8.607 -3.015 0.993 1.00 92.75 104 PHE A C 1
ATOM 867 O O . PHE A 1 104 ? -7.632 -3.163 0.257 1.00 92.75 104 PHE A O 1
ATOM 874 N N . TYR A 1 105 ? -9.721 -3.739 0.854 1.00 91.31 105 TYR A N 1
ATOM 875 C CA . TYR A 1 105 ? -9.870 -4.770 -0.177 1.00 91.31 105 TYR A CA 1
ATOM 876 C C . TYR A 1 105 ? -9.713 -4.212 -1.605 1.00 91.31 105 TYR A C 1
ATOM 878 O O . TYR A 1 105 ? -8.776 -4.620 -2.297 1.00 91.31 105 TYR A O 1
ATOM 886 N N . PRO A 1 106 ? -10.514 -3.219 -2.053 1.00 93.31 106 PRO A N 1
ATOM 887 C CA . PRO A 1 106 ? -10.366 -2.667 -3.403 1.00 93.31 106 PRO A CA 1
ATOM 888 C C . PRO A 1 106 ? -9.018 -1.960 -3.616 1.00 93.31 106 PRO A C 1
ATOM 890 O O . PRO A 1 106 ? -8.481 -1.949 -4.730 1.00 93.31 106 PRO A O 1
ATOM 893 N N . VAL A 1 107 ? -8.440 -1.381 -2.557 1.00 92.00 107 VAL A N 1
ATOM 894 C CA . VAL A 1 107 ? -7.099 -0.780 -2.606 1.00 92.00 107 VAL A CA 1
ATOM 895 C C . VAL A 1 107 ? -6.036 -1.856 -2.824 1.00 92.00 107 VAL A C 1
ATOM 897 O O . VAL A 1 107 ? -5.173 -1.690 -3.687 1.00 92.00 107 VAL A O 1
ATOM 900 N N . SER A 1 108 ? -6.110 -2.965 -2.089 1.00 94.38 108 SER A N 1
ATOM 901 C CA . SER A 1 108 ? -5.176 -4.085 -2.205 1.00 94.38 108 SER A CA 1
ATOM 902 C C . SER A 1 108 ? -5.231 -4.709 -3.593 1.00 94.38 108 SER A C 1
ATOM 904 O O . SER A 1 108 ? -4.183 -4.900 -4.210 1.00 94.38 108 SER A O 1
ATOM 906 N N . ASP A 1 109 ? -6.431 -4.928 -4.134 1.00 94.56 109 ASP A N 1
ATOM 907 C CA . ASP A 1 109 ? -6.621 -5.434 -5.496 1.00 94.56 109 ASP A CA 1
ATOM 908 C C . ASP A 1 109 ? -5.983 -4.512 -6.538 1.00 94.56 109 ASP A C 1
ATOM 910 O O . ASP A 1 109 ? -5.221 -4.957 -7.400 1.00 94.56 109 ASP A O 1
ATOM 914 N N . SER A 1 110 ? -6.219 -3.204 -6.414 1.00 92.50 110 SER A N 1
ATOM 915 C CA . SER A 1 110 ? -5.644 -2.200 -7.315 1.00 92.50 110 SER A CA 1
ATOM 916 C C . SER A 1 110 ? -4.112 -2.177 -7.247 1.00 92.50 110 SER A C 1
ATOM 918 O O . SER A 1 110 ? -3.436 -2.095 -8.276 1.00 92.50 110 SER A O 1
ATOM 920 N N . VAL A 1 111 ? -3.541 -2.289 -6.044 1.00 93.94 111 VAL A N 1
ATOM 921 C CA . VAL A 1 111 ? -2.088 -2.328 -5.830 1.00 93.94 111 VAL A CA 1
ATOM 922 C C . VAL A 1 111 ? -1.476 -3.625 -6.364 1.00 93.94 111 VAL A C 1
ATOM 924 O O . VAL A 1 111 ? -0.416 -3.580 -6.992 1.00 93.94 111 VAL A O 1
ATOM 927 N N . MET A 1 112 ? -2.133 -4.771 -6.176 1.00 95.50 112 MET A N 1
ATOM 928 C CA . MET A 1 112 ? -1.695 -6.056 -6.730 1.00 95.50 112 MET A CA 1
ATOM 929 C C . MET A 1 112 ? -1.739 -6.063 -8.262 1.00 95.50 112 MET A C 1
ATOM 931 O O . MET A 1 112 ? -0.792 -6.537 -8.898 1.00 95.50 112 MET A O 1
ATOM 935 N N . ALA A 1 113 ? -2.790 -5.497 -8.860 1.00 93.69 113 ALA A N 1
ATOM 936 C CA . ALA A 1 113 ? -2.900 -5.339 -10.306 1.00 93.69 113 ALA A CA 1
ATOM 937 C C . ALA A 1 113 ? -1.779 -4.440 -10.847 1.00 93.69 113 ALA A C 1
ATOM 939 O O . ALA A 1 113 ? -1.039 -4.844 -11.744 1.00 93.69 113 ALA A O 1
ATOM 940 N N . PHE A 1 114 ? -1.568 -3.266 -10.240 1.00 91.75 114 PHE A N 1
ATOM 941 C CA . PHE A 1 114 ? -0.483 -2.364 -10.630 1.00 91.75 114 PHE A CA 1
ATOM 942 C C . PHE A 1 114 ? 0.896 -3.022 -10.498 1.00 91.75 114 PHE A C 1
ATOM 944 O O . PHE A 1 114 ? 1.712 -2.936 -11.417 1.00 91.75 114 PHE A O 1
ATOM 951 N N . LYS A 1 115 ? 1.146 -3.727 -9.386 1.00 94.75 115 LYS A N 1
ATOM 952 C CA . LYS A 1 115 ? 2.375 -4.500 -9.172 1.00 94.75 115 LYS A CA 1
ATOM 953 C C . LYS A 1 115 ? 2.586 -5.516 -10.297 1.00 94.75 115 LYS A C 1
ATOM 955 O O . LYS A 1 115 ? 3.686 -5.597 -10.832 1.00 94.75 115 LYS A O 1
ATOM 960 N N . THR A 1 116 ? 1.548 -6.261 -10.667 1.00 95.06 116 THR A N 1
ATOM 961 C CA . THR A 1 116 ? 1.615 -7.264 -11.740 1.00 95.06 116 THR A CA 1
ATOM 962 C C . THR A 1 116 ? 1.989 -6.624 -13.078 1.00 95.06 116 THR A C 1
ATOM 964 O O . THR A 1 116 ? 2.889 -7.110 -13.761 1.00 95.06 116 THR A O 1
ATOM 967 N N . GLU A 1 117 ? 1.381 -5.487 -13.417 1.00 92.31 117 GLU A N 1
ATOM 968 C CA . GLU A 1 117 ? 1.674 -4.778 -14.667 1.00 92.31 117 GLU A CA 1
ATOM 969 C C . GLU A 1 117 ? 3.116 -4.268 -14.741 1.00 92.31 117 GLU A C 1
ATOM 971 O O . GLU A 1 117 ? 3.800 -4.465 -15.747 1.00 92.31 117 GLU A O 1
ATOM 976 N N . ILE A 1 118 ? 3.641 -3.662 -13.671 1.00 93.12 118 ILE A N 1
ATOM 977 C CA . ILE A 1 118 ? 5.028 -3.172 -13.688 1.00 93.12 118 ILE A CA 1
ATOM 978 C C . ILE A 1 118 ? 6.051 -4.314 -13.696 1.00 93.12 118 ILE A C 1
ATOM 980 O O . ILE A 1 118 ? 7.168 -4.128 -14.181 1.00 93.12 118 ILE A O 1
ATOM 984 N N . GLU A 1 119 ? 5.699 -5.506 -13.204 1.00 95.06 119 GLU A N 1
ATOM 985 C CA . GLU A 1 119 ? 6.576 -6.678 -13.273 1.00 95.06 119 GLU A CA 1
ATOM 986 C C . GLU A 1 119 ? 6.834 -7.136 -14.712 1.00 95.06 119 GLU A C 1
ATOM 988 O O . GLU A 1 119 ? 7.939 -7.610 -14.993 1.00 95.06 119 GLU A O 1
ATOM 993 N N . ASN A 1 120 ? 5.899 -6.890 -15.635 1.00 92.44 120 ASN A N 1
ATOM 994 C CA . ASN A 1 120 ? 6.064 -7.175 -17.064 1.00 92.44 120 ASN A CA 1
ATOM 995 C C . ASN A 1 120 ? 7.157 -6.317 -17.730 1.00 92.44 120 ASN A C 1
ATOM 997 O O . ASN A 1 120 ? 7.623 -6.641 -18.821 1.00 92.44 120 ASN A O 1
ATOM 1001 N N . LEU A 1 121 ? 7.609 -5.239 -17.080 1.00 90.50 121 LEU A N 1
ATOM 1002 C CA . LEU A 1 121 ? 8.692 -4.382 -17.576 1.00 90.50 121 LEU A CA 1
ATOM 1003 C C . LEU A 1 121 ? 10.094 -4.947 -17.279 1.00 90.50 121 LEU A C 1
ATOM 1005 O O . LEU A 1 121 ? 11.101 -4.427 -17.776 1.00 90.50 121 LEU A O 1
ATOM 1009 N N . LYS A 1 122 ? 10.196 -6.001 -16.457 1.00 92.56 122 LYS A N 1
ATOM 1010 C CA . LYS A 1 122 ? 11.477 -6.648 -16.136 1.00 92.56 122 LYS A CA 1
ATOM 1011 C C . LYS A 1 122 ? 12.118 -7.221 -17.404 1.00 92.56 122 LYS A C 1
ATOM 1013 O O . LYS A 1 122 ? 11.463 -7.838 -18.234 1.00 92.56 122 LYS A O 1
ATOM 1018 N N . GLY A 1 123 ? 13.431 -7.046 -17.535 1.00 89.00 123 GLY A N 1
ATOM 1019 C CA . GLY A 1 123 ? 14.214 -7.573 -18.658 1.00 89.00 123 GLY A CA 1
ATOM 1020 C C . GLY A 1 123 ? 14.279 -6.665 -19.889 1.00 89.00 123 GLY A C 1
ATOM 1021 O O . GLY A 1 123 ? 15.117 -6.908 -20.752 1.00 89.00 123 GLY A O 1
ATOM 1022 N N . MET A 1 124 ? 13.483 -5.590 -19.955 1.00 87.50 124 MET A N 1
ATOM 1023 C CA . MET A 1 124 ? 13.558 -4.622 -21.061 1.00 87.50 124 MET A CA 1
ATOM 1024 C C . MET A 1 124 ? 14.874 -3.832 -21.054 1.00 87.50 124 MET A C 1
ATOM 1026 O O . MET A 1 124 ? 15.517 -3.644 -22.085 1.00 87.50 124 MET A O 1
ATOM 1030 N N . GLU A 1 125 ? 15.286 -3.364 -19.878 1.00 92.25 125 GLU A N 1
ATOM 1031 C CA . GLU A 1 125 ? 16.548 -2.661 -19.651 1.00 92.25 125 GLU A CA 1
ATOM 1032 C C . GLU A 1 125 ? 16.935 -2.804 -18.169 1.00 92.25 125 GLU A C 1
ATOM 1034 O O . GLU A 1 125 ? 16.078 -3.005 -17.301 1.00 92.25 125 GLU A O 1
ATOM 1039 N N . GLN A 1 126 ? 18.235 -2.781 -17.866 1.00 93.19 126 GLN A N 1
ATOM 1040 C CA . GLN A 1 126 ? 18.745 -3.103 -16.531 1.00 93.19 126 GLN A CA 1
ATOM 1041 C C . GLN A 1 126 ? 18.305 -2.092 -15.463 1.00 93.19 126 GLN A C 1
ATOM 1043 O O . GLN A 1 126 ? 17.877 -2.495 -14.380 1.00 93.19 126 GLN A O 1
ATOM 1048 N N . THR A 1 127 ? 18.377 -0.795 -15.762 1.00 94.25 127 THR A N 1
ATOM 1049 C CA . THR A 1 127 ? 17.963 0.284 -14.852 1.00 94.25 127 THR A CA 1
ATOM 1050 C C . THR A 1 127 ? 16.467 0.204 -14.558 1.00 94.25 127 THR A C 1
ATOM 1052 O O . THR A 1 127 ? 16.065 0.261 -13.396 1.00 94.25 127 THR A O 1
ATOM 1055 N N . LEU A 1 128 ? 15.644 -0.008 -15.589 1.00 95.12 128 LEU A N 1
ATOM 1056 C CA . LEU A 1 128 ? 14.204 -0.220 -15.438 1.00 95.12 128 LEU A CA 1
ATOM 1057 C C . LEU A 1 128 ? 13.901 -1.464 -14.602 1.00 95.12 128 LEU A C 1
ATOM 1059 O O . LEU A 1 128 ? 13.097 -1.405 -13.677 1.00 95.12 128 LEU A O 1
ATOM 1063 N N . THR A 1 129 ? 14.606 -2.568 -14.853 1.00 96.56 129 THR A N 1
ATOM 1064 C CA . THR A 1 129 ? 14.457 -3.800 -14.065 1.00 96.56 129 THR A CA 1
ATOM 1065 C C . THR A 1 129 ? 14.759 -3.563 -12.586 1.00 96.56 129 T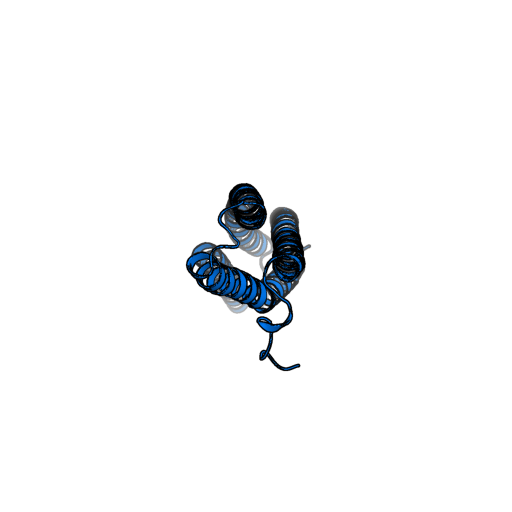HR A C 1
ATOM 1067 O O . THR A 1 129 ? 14.057 -4.087 -11.720 1.00 96.56 129 THR A O 1
ATOM 1070 N N . GLN A 1 130 ? 15.782 -2.766 -12.275 1.00 96.44 130 GLN A N 1
ATOM 1071 C CA . GLN A 1 130 ? 16.108 -2.416 -10.897 1.00 96.44 130 GLN A CA 1
ATOM 1072 C C . GLN A 1 130 ? 15.035 -1.516 -10.262 1.00 96.44 130 GLN A C 1
ATOM 1074 O O . GLN A 1 130 ? 14.644 -1.763 -9.121 1.00 96.44 130 GLN A O 1
ATOM 1079 N N . ALA A 1 131 ? 14.525 -0.526 -10.999 1.00 96.56 131 ALA A N 1
ATOM 1080 C CA . ALA A 1 131 ? 13.452 0.352 -10.532 1.00 96.56 131 ALA A CA 1
ATOM 1081 C C . ALA A 1 131 ? 12.167 -0.432 -10.218 1.00 96.56 131 ALA A C 1
ATOM 1083 O O . ALA A 1 131 ? 11.566 -0.241 -9.163 1.00 96.56 131 ALA A O 1
ATOM 1084 N N . VAL A 1 132 ? 11.794 -1.380 -11.086 1.00 97.12 132 VAL A N 1
ATOM 1085 C CA . VAL A 1 132 ? 10.656 -2.283 -10.859 1.00 97.12 132 VAL A CA 1
ATOM 1086 C C . VAL A 1 132 ? 10.854 -3.102 -9.587 1.00 97.12 132 VAL A C 1
ATOM 1088 O O . VAL A 1 132 ? 9.935 -3.192 -8.782 1.00 97.12 132 VAL A O 1
ATOM 1091 N N . LYS A 1 133 ? 12.046 -3.677 -9.364 1.00 97.19 133 LYS A N 1
ATOM 1092 C CA . LYS A 1 133 ? 12.320 -4.456 -8.144 1.00 97.19 133 LYS A CA 1
ATOM 1093 C C . LYS A 1 133 ? 12.084 -3.630 -6.881 1.00 97.19 133 LYS A C 1
ATOM 1095 O O . LYS A 1 133 ? 11.381 -4.101 -5.995 1.00 97.19 133 LYS A O 1
ATOM 1100 N N . PHE A 1 134 ? 12.623 -2.411 -6.818 1.00 96.06 134 PHE A N 1
ATOM 1101 C CA . PHE A 1 134 ? 12.408 -1.529 -5.669 1.00 96.06 134 PHE A CA 1
ATOM 1102 C C . PHE A 1 134 ? 10.934 -1.166 -5.491 1.00 96.06 134 PHE A C 1
ATOM 1104 O O . PHE A 1 134 ? 10.416 -1.270 -4.382 1.00 96.06 134 PHE A O 1
ATOM 1111 N N . CYS A 1 135 ? 10.248 -0.805 -6.576 1.00 96.19 135 CYS A N 1
ATOM 1112 C CA . CYS A 1 135 ? 8.825 -0.487 -6.541 1.00 96.19 135 CYS A CA 1
ATOM 1113 C C . CYS A 1 135 ? 8.000 -1.656 -5.988 1.00 96.19 135 CYS A C 1
ATOM 1115 O O . CYS A 1 135 ? 7.248 -1.489 -5.031 1.00 96.19 135 CYS A O 1
ATOM 1117 N N . CYS A 1 136 ? 8.203 -2.865 -6.521 1.00 96.75 136 CYS A N 1
ATOM 1118 C CA . CYS A 1 136 ? 7.504 -4.065 -6.069 1.00 96.75 136 CYS A CA 1
ATOM 1119 C C . CYS A 1 136 ? 7.775 -4.381 -4.592 1.00 96.75 136 CYS A C 1
ATOM 1121 O O . CYS A 1 136 ? 6.855 -4.822 -3.903 1.00 96.75 136 CYS A O 1
ATOM 1123 N N . THR A 1 137 ? 8.998 -4.157 -4.094 1.00 97.06 137 THR A N 1
ATOM 1124 C CA . THR A 1 137 ? 9.316 -4.315 -2.666 1.00 97.06 137 THR A CA 1
ATOM 1125 C C . THR A 1 137 ? 8.441 -3.401 -1.813 1.00 97.06 137 THR A C 1
ATOM 1127 O O . THR A 1 137 ? 7.739 -3.890 -0.933 1.00 97.06 137 THR A O 1
ATOM 1130 N N . TYR A 1 138 ? 8.401 -2.103 -2.116 1.00 96.94 138 TYR A N 1
ATOM 1131 C CA . TYR A 1 138 ? 7.640 -1.147 -1.308 1.00 96.94 138 TYR A CA 1
ATOM 1132 C C . TYR A 1 138 ? 6.118 -1.284 -1.480 1.00 96.94 138 TYR A C 1
ATOM 1134 O O . TYR A 1 138 ? 5.376 -1.043 -0.532 1.00 96.94 138 TYR A O 1
ATOM 1142 N N . LEU A 1 139 ? 5.631 -1.739 -2.640 1.00 96.75 139 LEU A N 1
ATOM 1143 C CA . LEU A 1 139 ? 4.218 -2.112 -2.810 1.00 96.75 139 LEU A CA 1
ATOM 1144 C C . LEU A 1 139 ? 3.854 -3.330 -1.953 1.00 96.75 139 LEU A C 1
ATOM 1146 O O . LEU A 1 139 ? 2.777 -3.373 -1.371 1.00 96.75 139 LEU A O 1
ATOM 1150 N N . THR A 1 140 ? 4.761 -4.304 -1.836 1.00 97.38 140 THR A N 1
ATOM 1151 C CA . THR A 1 140 ? 4.551 -5.477 -0.973 1.00 97.38 140 THR A CA 1
ATOM 1152 C C . THR A 1 140 ? 4.545 -5.082 0.503 1.00 97.38 140 THR A C 1
ATOM 1154 O O . THR A 1 140 ? 3.703 -5.552 1.259 1.00 97.38 140 THR A O 1
ATOM 1157 N N . GLU A 1 141 ? 5.440 -4.182 0.916 1.00 96.62 141 GLU A N 1
ATOM 1158 C CA . GLU A 1 141 ? 5.423 -3.613 2.269 1.00 96.62 141 GLU A CA 1
ATOM 1159 C C . GLU A 1 141 ? 4.108 -2.881 2.568 1.00 96.62 141 GLU A C 1
ATOM 1161 O O . GLU A 1 141 ? 3.546 -3.066 3.644 1.00 96.62 141 GLU A O 1
ATOM 1166 N N . PHE A 1 142 ? 3.589 -2.106 1.610 1.00 96.12 142 PHE A N 1
ATOM 1167 C CA . PHE A 1 142 ? 2.303 -1.422 1.749 1.00 96.12 142 PHE A CA 1
ATOM 1168 C C . PHE A 1 142 ? 1.138 -2.410 1.919 1.00 96.12 142 PHE A C 1
ATOM 1170 O O . PHE A 1 142 ? 0.336 -2.255 2.834 1.00 96.12 142 PHE A O 1
ATOM 1177 N N . LEU A 1 143 ? 1.072 -3.458 1.089 1.00 96.62 143 LEU A N 1
ATOM 1178 C CA . LEU A 1 143 ? 0.052 -4.510 1.205 1.00 96.62 143 LEU A CA 1
ATOM 1179 C C . LEU A 1 143 ? 0.117 -5.220 2.563 1.00 96.62 143 LEU A C 1
ATOM 1181 O O . LEU A 1 143 ? -0.903 -5.398 3.222 1.00 96.62 143 LEU A O 1
ATOM 1185 N N . ASN A 1 144 ? 1.322 -5.579 3.013 1.00 96.00 144 ASN A N 1
ATOM 1186 C CA . ASN A 1 144 ? 1.513 -6.201 4.323 1.00 96.00 144 ASN A CA 1
ATOM 1187 C C . ASN A 1 144 ? 1.059 -5.280 5.461 1.00 96.00 144 ASN A C 1
ATOM 1189 O O . ASN A 1 144 ? 0.520 -5.758 6.457 1.00 96.00 144 ASN A O 1
ATOM 1193 N N . PHE A 1 145 ? 1.269 -3.971 5.322 1.00 95.44 145 PHE A N 1
ATOM 1194 C CA . PHE A 1 145 ? 0.792 -2.989 6.285 1.00 95.44 145 PHE A CA 1
ATOM 1195 C C . PHE A 1 145 ? -0.742 -2.922 6.338 1.00 95.44 145 PHE A C 1
ATOM 1197 O O . PHE A 1 145 ? -1.294 -2.920 7.435 1.00 95.44 145 PHE A O 1
ATOM 1204 N N . LEU A 1 146 ? -1.444 -2.954 5.197 1.00 95.75 146 LEU A N 1
ATOM 1205 C CA . LEU A 1 146 ? -2.914 -3.009 5.190 1.00 95.75 146 LEU A CA 1
ATOM 1206 C C . LEU A 1 146 ? -3.434 -4.242 5.942 1.00 95.75 146 LEU A C 1
ATOM 1208 O O . LEU A 1 146 ? -4.277 -4.110 6.823 1.00 95.75 146 LEU A O 1
ATOM 1212 N N . VAL A 1 147 ? -2.843 -5.412 5.693 1.00 95.06 147 VAL A N 1
ATOM 1213 C CA . VAL A 1 147 ? -3.180 -6.657 6.405 1.00 95.06 147 VAL A CA 1
ATOM 1214 C C . VAL A 1 147 ? -2.922 -6.542 7.917 1.00 95.06 147 VAL A C 1
ATOM 1216 O O . VAL A 1 147 ? -3.697 -7.043 8.730 1.00 95.06 147 VAL A O 1
ATOM 1219 N N . GLN A 1 148 ? -1.851 -5.860 8.336 1.00 94.38 148 GLN A N 1
ATOM 1220 C CA . GLN A 1 148 ? -1.599 -5.606 9.762 1.00 94.38 148 GLN A CA 1
ATOM 1221 C C . GLN A 1 148 ? -2.686 -4.735 10.396 1.00 94.38 148 GLN A C 1
ATOM 1223 O O . GLN A 1 148 ? -3.088 -5.009 11.531 1.00 94.38 148 GLN A O 1
ATOM 1228 N N . ILE A 1 149 ? -3.170 -3.718 9.675 1.00 95.50 149 ILE A N 1
ATOM 1229 C CA . ILE A 1 149 ? -4.289 -2.894 10.133 1.00 95.50 149 ILE A CA 1
ATOM 1230 C C . ILE A 1 149 ? -5.556 -3.739 10.257 1.00 95.50 149 ILE A C 1
ATOM 1232 O O . ILE A 1 149 ? -6.226 -3.655 11.282 1.00 95.50 149 ILE A O 1
ATOM 1236 N N . GLU A 1 150 ? -5.863 -4.578 9.267 1.00 95.56 150 GLU A N 1
ATOM 1237 C CA . GLU A 1 150 ? -7.039 -5.457 9.301 1.00 95.56 150 GLU A CA 1
ATOM 1238 C C . GLU A 1 150 ? -7.063 -6.304 10.576 1.00 95.56 150 GLU A C 1
ATOM 1240 O O . GLU A 1 150 ? -8.015 -6.230 11.355 1.00 95.56 150 GLU A O 1
ATOM 1245 N N . TYR A 1 151 ? -5.960 -6.998 10.870 1.00 95.69 151 TYR A N 1
ATOM 1246 C CA . TYR A 1 151 ? -5.837 -7.775 12.103 1.00 95.69 151 TYR A CA 1
ATOM 1247 C C . TYR A 1 151 ? -5.912 -6.921 13.372 1.00 95.69 151 TYR A C 1
ATOM 1249 O O . TYR A 1 151 ? -6.369 -7.395 14.410 1.00 95.69 151 TYR A O 1
ATOM 1257 N N . SER A 1 152 ? -5.410 -5.688 13.332 1.00 95.81 152 SER A N 1
ATOM 1258 C CA . SER A 1 152 ? -5.476 -4.760 14.462 1.00 95.81 152 SER A CA 1
ATOM 1259 C C . SER A 1 152 ? -6.914 -4.335 14.764 1.00 95.81 152 SER A C 1
ATOM 1261 O O . SER A 1 152 ? -7.350 -4.417 15.914 1.00 95.81 152 SER A O 1
ATOM 1263 N N . VAL A 1 153 ? -7.672 -3.968 13.729 1.00 95.88 153 VAL A N 1
ATOM 1264 C CA . VAL A 1 153 ? -9.091 -3.610 13.830 1.00 95.88 153 VAL A CA 1
ATOM 1265 C C . VAL A 1 153 ? -9.915 -4.797 14.322 1.00 95.88 153 VAL A C 1
ATOM 1267 O O . VAL A 1 153 ? -10.702 -4.633 15.251 1.00 95.88 153 VAL A O 1
ATOM 1270 N N . ASP A 1 154 ? -9.686 -6.000 13.790 1.00 94.75 154 ASP A N 1
ATOM 1271 C CA . ASP A 1 154 ? -10.385 -7.208 14.248 1.00 94.75 154 ASP A CA 1
ATOM 1272 C C . ASP A 1 154 ? -10.160 -7.461 15.746 1.00 94.75 154 ASP A C 1
ATOM 1274 O O . ASP A 1 154 ? -11.113 -7.691 16.492 1.00 94.75 154 ASP A O 1
ATOM 1278 N N . ARG A 1 155 ? -8.917 -7.317 16.231 1.00 94.94 155 ARG A N 1
ATOM 1279 C CA . ARG A 1 155 ? -8.612 -7.430 17.669 1.00 94.94 155 ARG A CA 1
ATOM 1280 C C . ARG A 1 155 ? -9.310 -6.362 18.511 1.00 94.94 155 ARG A C 1
ATOM 1282 O O . ARG A 1 155 ? -9.742 -6.666 19.624 1.00 94.94 155 ARG A O 1
ATOM 1289 N N . LEU A 1 156 ? -9.379 -5.118 18.030 1.00 93.69 156 LEU A N 1
ATOM 1290 C CA . LEU A 1 156 ? -10.076 -4.030 18.725 1.00 93.69 156 LEU A CA 1
ATOM 1291 C C . LEU A 1 156 ? -11.572 -4.337 18.846 1.00 93.69 156 LEU A C 1
ATOM 1293 O O . LEU A 1 156 ? -12.129 -4.243 19.941 1.00 93.69 156 LEU A O 1
ATOM 1297 N N . ILE A 1 157 ? -12.195 -4.775 17.751 1.00 92.12 157 ILE A N 1
ATOM 1298 C CA . ILE A 1 157 ? -13.607 -5.162 17.713 1.00 92.12 157 ILE A CA 1
ATOM 1299 C C . ILE A 1 157 ? -13.862 -6.342 18.655 1.00 92.12 157 ILE A C 1
ATOM 1301 O O . ILE A 1 157 ? -14.742 -6.267 19.510 1.00 92.12 157 ILE A O 1
ATOM 1305 N N . ASP A 1 158 ? -13.070 -7.409 18.582 1.00 90.88 158 ASP A N 1
ATOM 1306 C CA . ASP A 1 158 ? -13.270 -8.583 19.436 1.00 90.88 158 ASP A CA 1
ATOM 1307 C C . ASP A 1 158 ? -13.105 -8.266 20.921 1.00 90.88 158 ASP A C 1
ATOM 1309 O O . ASP A 1 158 ? -13.876 -8.748 21.753 1.00 90.88 158 ASP A O 1
ATOM 1313 N N . LYS A 1 159 ? -12.158 -7.392 21.270 1.00 89.81 159 LYS A N 1
ATOM 1314 C CA . LYS A 1 159 ? -12.013 -6.921 22.647 1.00 89.81 159 LYS A CA 1
ATOM 1315 C C . LYS A 1 159 ? -13.196 -6.066 23.089 1.00 89.81 159 LYS A C 1
ATOM 1317 O O . LYS A 1 159 ? -13.644 -6.197 24.226 1.00 89.81 159 LYS A O 1
ATOM 1322 N N . SER A 1 160 ? -13.721 -5.214 22.212 1.00 87.62 160 SER A N 1
ATOM 1323 C CA . SER A 1 160 ? -14.865 -4.359 22.534 1.00 87.62 160 SER A CA 1
ATOM 1324 C C . SER A 1 160 ? -16.138 -5.155 22.847 1.00 87.62 160 SER A C 1
ATOM 1326 O O . SER A 1 160 ? -16.870 -4.777 23.759 1.00 87.62 160 SER A O 1
ATOM 1328 N N . LYS A 1 161 ? -16.347 -6.312 22.198 1.00 85.38 161 LYS A N 1
ATOM 1329 C CA . LYS A 1 161 ? -17.466 -7.238 22.473 1.00 85.38 161 LYS A CA 1
ATOM 1330 C C . LYS A 1 161 ? -17.458 -7.820 23.891 1.00 85.38 161 LYS A C 1
ATOM 1332 O O . LYS A 1 161 ? -18.485 -8.291 24.363 1.00 85.38 161 LYS A O 1
ATOM 1337 N N . LEU A 1 162 ? -16.309 -7.818 24.572 1.00 82.69 162 LEU A N 1
ATOM 1338 C CA . LEU A 1 162 ? -16.204 -8.247 25.973 1.00 82.69 162 LEU A CA 1
ATOM 1339 C C . LEU A 1 162 ? -16.605 -7.140 26.960 1.00 82.69 162 LEU A C 1
ATOM 1341 O O . LEU A 1 162 ? -16.853 -7.427 28.129 1.00 82.69 162 LEU A O 1
ATOM 1345 N N . ILE A 1 163 ? -16.611 -5.883 26.508 1.00 79.44 163 ILE A N 1
ATOM 1346 C CA . ILE A 1 163 ? -16.809 -4.689 27.340 1.00 79.44 163 ILE A CA 1
ATOM 1347 C C . ILE A 1 163 ? -18.218 -4.122 27.142 1.00 79.44 163 ILE A C 1
ATOM 1349 O O . ILE A 1 163 ? -18.900 -3.794 28.111 1.00 79.44 163 ILE A O 1
ATOM 1353 N N . ILE A 1 164 ? -18.650 -4.011 25.887 1.00 74.44 164 ILE A N 1
ATOM 1354 C CA . ILE A 1 164 ? -20.011 -3.636 25.501 1.00 74.44 164 ILE A CA 1
ATOM 1355 C C . ILE A 1 164 ? -20.849 -4.915 25.574 1.00 74.44 164 ILE A C 1
ATOM 1357 O O . ILE A 1 164 ? -20.441 -5.938 25.022 1.00 74.44 164 ILE A O 1
ATOM 1361 N N . LYS A 1 165 ? -21.976 -4.896 26.295 1.00 65.25 165 LYS A N 1
ATOM 1362 C CA . LYS A 1 165 ? -22.765 -6.111 26.552 1.00 65.25 165 LYS A CA 1
ATOM 1363 C C . LYS A 1 165 ? -23.132 -6.798 25.226 1.00 65.25 165 LYS A C 1
ATOM 1365 O O . LYS A 1 165 ? -23.562 -6.111 24.302 1.00 65.25 165 LYS A O 1
ATOM 1370 N N . PRO A 1 166 ? -23.041 -8.138 25.121 1.00 53.47 166 PRO A N 1
ATOM 1371 C CA . PRO A 1 166 ? -23.374 -8.865 23.890 1.00 53.47 166 PRO A CA 1
ATOM 1372 C C . PRO A 1 166 ? -24.794 -8.593 23.369 1.00 53.47 166 PRO A C 1
ATOM 1374 O O . PRO A 1 166 ? -25.042 -8.676 22.175 1.00 53.47 166 PRO A O 1
ATOM 1377 N N . GLU A 1 167 ? -25.714 -8.241 24.266 1.00 54.72 167 GLU A N 1
ATOM 1378 C CA . GLU A 1 167 ? -27.120 -7.922 23.987 1.00 54.72 167 GLU A CA 1
ATOM 1379 C C . GLU A 1 167 ? -27.301 -6.627 23.165 1.00 54.72 167 GLU A C 1
ATOM 1381 O O . GLU A 1 167 ? -28.320 -6.466 22.500 1.00 54.72 167 GLU A O 1
ATOM 1386 N N . GLU A 1 168 ? -26.309 -5.728 23.178 1.00 56.72 168 GLU A N 1
ATOM 1387 C CA . GLU A 1 168 ? -26.282 -4.454 22.431 1.00 56.72 168 GLU A CA 1
ATOM 1388 C C . GLU A 1 168 ? -25.531 -4.576 21.085 1.00 56.72 168 GLU A C 1
ATOM 1390 O O . GLU A 1 168 ? -25.566 -3.673 20.236 1.00 56.72 168 GLU A O 1
ATOM 1395 N N . TRP A 1 169 ? -24.884 -5.727 20.867 1.00 54.75 169 TRP A N 1
ATOM 1396 C CA . TRP A 1 169 ? -24.347 -6.175 19.584 1.00 54.75 169 TRP A CA 1
ATOM 1397 C C . TRP A 1 169 ? -25.392 -7.026 18.856 1.00 54.75 169 TRP A C 1
ATOM 1399 O O . TRP A 1 169 ? -25.206 -8.227 18.673 1.00 54.75 169 TRP A O 1
ATOM 1409 N N . MET A 1 170 ? -26.510 -6.433 18.439 1.00 46.66 170 MET A N 1
ATOM 1410 C CA . MET A 1 170 ? -27.435 -7.104 17.522 1.00 46.66 170 MET A CA 1
ATOM 1411 C C . MET A 1 170 ? -27.862 -6.183 16.380 1.00 46.66 170 MET A C 1
ATOM 1413 O O . MET A 1 170 ? -28.107 -4.999 16.591 1.00 46.66 170 MET A O 1
ATOM 1417 N N . GLU A 1 171 ? -27.935 -6.802 15.197 1.00 43.41 171 GLU A N 1
ATOM 1418 C CA . GLU A 1 171 ? -28.306 -6.278 13.872 1.00 43.41 171 GLU A CA 1
ATOM 1419 C C . GLU A 1 171 ? -27.186 -5.654 13.024 1.00 43.41 171 GLU A C 1
ATOM 1421 O O . GLU A 1 171 ? -27.276 -4.521 12.568 1.00 43.41 171 GLU A O 1
ATOM 1426 N N . VAL A 1 172 ? -26.169 -6.450 12.686 1.00 39.69 172 VAL A N 1
ATOM 1427 C CA . VAL A 1 172 ? -25.664 -6.425 11.302 1.00 39.69 172 VAL A CA 1
ATOM 1428 C C . VAL A 1 172 ? -25.645 -7.876 10.830 1.00 39.69 172 VAL A C 1
ATOM 1430 O O . VAL A 1 172 ? -24.807 -8.666 11.262 1.00 39.69 172 VAL A O 1
ATOM 1433 N N . GLU A 1 173 ? -26.683 -8.250 10.081 1.00 34.28 173 GLU A N 1
ATOM 1434 C CA . GLU A 1 173 ? -26.908 -9.607 9.573 1.00 34.28 173 GLU A CA 1
ATOM 1435 C C . GLU A 1 173 ? -25.763 -10.108 8.677 1.00 34.28 173 GLU A C 1
ATOM 1437 O O . GLU A 1 173 ? -25.040 -9.330 8.052 1.00 34.28 173 GLU A O 1
ATOM 1442 N N . VAL A 1 174 ? -25.649 -11.441 8.676 1.00 35.22 174 VAL A N 1
ATOM 1443 C CA . VAL A 1 174 ? -24.761 -12.317 7.891 1.00 35.22 174 VAL A CA 1
ATOM 1444 C C . VAL A 1 174 ? -24.962 -12.159 6.386 1.00 35.22 174 VAL A C 1
ATOM 1446 O O . VAL A 1 174 ? -26.136 -12.102 5.959 1.00 35.22 174 VAL A O 1
#

Organism: NCBI:txid2840935

Radius of gyration: 23.53 Å; chains: 1; bounding box: 48×24×76 Å

pLDDT: mean 87.06, std 12.53, range [34.28, 97.38]

Foldseek 3Di:
DVVLVVVLVVLLVVLVVVQVVVCVVCVPPGGDLVSLQVSLVSSLVSLLVVLVVLLVCLVVVLVVLVVVLVVLVVCLPDPCCLPPVNVVVNVVVLVVLVVVLVVVVVVLVVLVVVLVVLCVSAPSDDSSNVSSVSSNVSSVSVNVVSVVSNVSSVVSVVSNCVRRDVVVPDDPDD

Secondary structure (DSSP, 8-state):
-HHHHHHHHHHHHHHHHHHHHHHHHTTTT---HHHHHHHHHHHHHHHHHHHHHHHHHHHHHHHHHHHHHHHHHHHHT-TTTTSHHHHHHHHHHHHHHHHHHHTHHHHHHHHHHHHHHHHTTTTS-HHHHHHHHHHHHHHHHHHHHHHHHHHHHHHHHHHHTTTS-GGG------

Sequence (174 aa):
MTNDIEDITKVAYDATKQIQMEYKGNYYKGYNPVFIREQAKKIATSLNKFSTNLKKYNHENIDIWNKIEKDSFGLLENKFTLQEENQENLKVFLDSLNDLKQQFYPVSDSVMAFKTEIENLKGMEQTLTQAVKFCCTYLTEFLNFLVQIEYSVDRLIDKSKLIIKPEEWMEVEV